Protein AF-A0A7V3UIM0-F1 (afdb_monomer_lite)

Secondary structure (DSSP, 8-state):
-HHHHHTT-EEEEEE-TTTHHHHHHHHHHTT--HHHHHHTTSEEEEEGGGTTTGGGS--HHHHHHHHHHHHHSTGGGT-S-EEEEE--GGGGS--TTGGGHHHHHHHHHHHGGG----B-

Foldseek 3Di:
DVVLVVVQAAEEEEEAPVCQVVVLVVCVVVVDPSVVCVVLRSYHYHYCCRAQQPVQAGDLVRNLVVVCVQFVCRVVSVHPAYAYEYDPCCLVPPTHPSVCVVVSVVVVVVVPVVGPHHYD

Radius of gyration: 14.46 Å; chains: 1; bounding box: 35×30×34 Å

Sequence (120 aa):
IKEGIERGEKALHIVDPKLRSEHLRRLEGVSINVATAEHNGQLEVRVWEEAHLRKGLFDQNAMLLLIEEMLGNSKAQGFPLTRLVVNMEWALEDKPGVHDLIEYETRLNYILPKYEDPVI

pLDDT: mean 94.88, std 3.0, range [81.44, 97.94]

Structure (mmCIF, N/CA/C/O backbone):
data_AF-A0A7V3UIM0-F1
#
_entry.id   AF-A0A7V3UIM0-F1
#
loop_
_atom_site.group_PDB
_atom_site.id
_atom_site.type_symbol
_atom_site.label_atom_id
_atom_site.label_alt_id
_atom_site.label_comp_id
_atom_site.label_asym_id
_atom_site.label_entity_id
_atom_site.label_seq_id
_atom_site.pdbx_PDB_ins_code
_atom_site.Cartn_x
_atom_site.Cartn_y
_atom_site.Cartn_z
_atom_site.occupancy
_atom_site.B_iso_or_equiv
_atom_site.auth_seq_id
_atom_site.auth_comp_id
_atom_site.auth_asym_id
_atom_site.auth_atom_id
_atom_site.pdbx_PDB_model_num
ATOM 1 N N . ILE A 1 1 ? -2.907 -5.732 10.437 1.00 93.69 1 ILE A N 1
ATOM 2 C CA . ILE A 1 1 ? -4.019 -5.220 9.590 1.00 93.69 1 ILE A CA 1
ATOM 3 C C . ILE A 1 1 ? -5.335 -5.210 10.352 1.00 93.69 1 ILE A C 1
ATOM 5 O O . ILE A 1 1 ? -5.809 -4.117 10.618 1.00 93.69 1 ILE A O 1
ATOM 9 N N . LYS A 1 2 ? -5.859 -6.366 10.797 1.00 95.06 2 LYS A N 1
ATOM 10 C CA . LYS A 1 2 ? -7.080 -6.463 11.627 1.00 95.06 2 LYS A CA 1
ATOM 11 C C . LYS A 1 2 ? -7.143 -5.427 12.757 1.00 95.06 2 LYS A C 1
ATOM 13 O O . LYS A 1 2 ? -8.055 -4.617 12.776 1.00 95.06 2 LYS A O 1
ATOM 18 N N . GLU A 1 3 ? -6.127 -5.386 13.617 1.00 95.56 3 GLU A N 1
ATOM 19 C CA . GLU A 1 3 ? -6.089 -4.436 14.740 1.00 95.56 3 GLU A CA 1
ATOM 20 C C . GLU A 1 3 ? -6.106 -2.961 14.304 1.00 95.56 3 GLU A C 1
ATOM 22 O O . GLU A 1 3 ? -6.638 -2.116 15.011 1.00 95.56 3 GLU A O 1
ATOM 27 N N . GLY A 1 4 ? -5.517 -2.632 13.147 1.00 95.75 4 GLY A N 1
ATOM 28 C CA . GLY A 1 4 ? -5.559 -1.272 12.602 1.00 95.75 4 GLY A CA 1
ATOM 29 C C . GLY A 1 4 ? -6.970 -0.906 12.154 1.00 95.75 4 GLY A C 1
ATOM 30 O O . GLY A 1 4 ? -7.475 0.147 12.528 1.00 95.75 4 GLY A O 1
ATOM 31 N N . ILE A 1 5 ? -7.638 -1.820 11.446 1.00 95.94 5 ILE A N 1
ATOM 32 C CA . ILE A 1 5 ? -9.046 -1.663 11.060 1.00 95.94 5 ILE A CA 1
ATOM 33 C C . ILE A 1 5 ? -9.936 -1.502 12.305 1.00 95.94 5 ILE A C 1
ATOM 35 O O . ILE A 1 5 ? -10.784 -0.615 12.344 1.00 95.94 5 ILE A O 1
ATOM 39 N N . GLU A 1 6 ? -9.709 -2.287 13.361 1.00 96.25 6 GLU A N 1
ATOM 40 C CA . GLU A 1 6 ? -10.438 -2.166 14.637 1.00 96.25 6 GLU A CA 1
ATOM 41 C C . GLU A 1 6 ? -10.202 -0.822 15.343 1.00 96.25 6 GLU A C 1
ATOM 43 O O . GLU A 1 6 ? -11.087 -0.327 16.038 1.00 96.25 6 GLU A O 1
ATOM 48 N N . ARG A 1 7 ? -9.037 -0.197 15.135 1.00 96.50 7 ARG A N 1
ATOM 49 C CA . ARG A 1 7 ? -8.720 1.157 15.617 1.00 96.50 7 ARG A CA 1
ATOM 50 C C . ARG A 1 7 ? -9.203 2.276 14.689 1.00 96.50 7 ARG A C 1
ATOM 52 O O . ARG A 1 7 ? -8.917 3.441 14.953 1.00 96.50 7 ARG A O 1
ATOM 59 N N . GLY A 1 8 ? -9.925 1.950 13.618 1.00 96.19 8 GLY A N 1
ATOM 60 C CA . GLY A 1 8 ? -10.408 2.941 12.658 1.00 96.19 8 GLY A CA 1
ATOM 61 C C . GLY A 1 8 ? -9.348 3.411 11.660 1.00 96.19 8 GLY A C 1
ATOM 62 O O . GLY A 1 8 ? -9.586 4.385 10.963 1.00 96.19 8 GLY A O 1
ATOM 63 N N . GLU A 1 9 ? -8.186 2.762 11.573 1.00 97.06 9 GLU A N 1
ATOM 64 C CA . GLU A 1 9 ? -7.143 3.087 10.590 1.00 97.06 9 GLU A CA 1
ATOM 65 C C . GLU A 1 9 ? -7.545 2.599 9.188 1.00 97.06 9 GLU A C 1
ATOM 67 O O . GLU A 1 9 ? -8.279 1.612 9.055 1.00 97.06 9 GLU A O 1
ATOM 72 N N . LYS A 1 10 ? -7.035 3.260 8.143 1.00 97.31 10 LYS A N 1
ATOM 73 C CA . LYS A 1 10 ? -7.182 2.828 6.749 1.00 97.31 10 LYS A CA 1
ATOM 74 C C . LYS A 1 10 ? -6.163 1.734 6.431 1.00 97.31 10 LYS A C 1
ATOM 76 O O . LYS A 1 10 ? -5.014 1.810 6.852 1.00 97.31 10 LYS A O 1
ATOM 81 N N . ALA A 1 11 ? -6.553 0.735 5.655 1.00 97.44 11 ALA A N 1
ATOM 82 C CA . ALA A 1 11 ? -5.685 -0.295 5.107 1.00 97.44 11 ALA A CA 1
ATOM 83 C C . ALA A 1 11 ? -5.663 -0.168 3.580 1.00 97.44 11 ALA A C 1
ATOM 85 O O . ALA A 1 11 ? -6.691 -0.341 2.929 1.00 97.44 11 ALA A O 1
ATOM 86 N N . LEU A 1 12 ? -4.494 0.114 3.005 1.00 96.94 12 LEU A N 1
ATOM 87 C CA . LEU A 1 12 ? -4.286 0.140 1.560 1.00 96.94 12 LEU A CA 1
ATOM 88 C C . LEU A 1 12 ? -3.326 -0.979 1.184 1.00 96.94 12 LEU A C 1
ATOM 90 O O . LEU A 1 12 ? -2.207 -1.039 1.679 1.00 96.94 12 LEU A O 1
ATOM 94 N N . HIS A 1 13 ? -3.777 -1.892 0.338 1.00 97.62 13 HIS A N 1
ATOM 95 C CA . HIS A 1 13 ? -3.011 -3.059 -0.067 1.00 97.62 13 HIS A CA 1
ATOM 96 C C . HIS A 1 13 ? -2.796 -3.035 -1.576 1.00 97.62 13 HIS A C 1
ATOM 98 O O . HIS A 1 13 ? -3.753 -2.872 -2.330 1.00 97.62 13 HIS A O 1
ATOM 104 N N . ILE A 1 14 ? -1.557 -3.244 -2.014 1.00 97.62 14 ILE A N 1
ATOM 105 C CA . ILE A 1 14 ? -1.213 -3.425 -3.423 1.00 97.62 14 ILE A CA 1
ATOM 106 C C . ILE A 1 14 ? -0.730 -4.865 -3.621 1.00 97.62 14 ILE A C 1
ATOM 108 O O . ILE A 1 14 ? 0.262 -5.274 -3.016 1.00 97.62 14 ILE A O 1
ATOM 112 N N . VAL A 1 15 ? -1.444 -5.636 -4.444 1.00 97.50 15 VAL A N 1
ATOM 113 C CA . VAL A 1 15 ? -1.265 -7.095 -4.578 1.00 97.50 15 VAL A CA 1
ATOM 114 C C . VAL A 1 15 ? -1.134 -7.550 -6.034 1.00 97.50 15 VAL A C 1
ATOM 116 O O . VAL A 1 15 ? -1.538 -6.834 -6.951 1.00 97.50 15 VAL A O 1
ATOM 119 N N . ASP A 1 16 ? -0.622 -8.768 -6.245 1.00 96.50 16 ASP A N 1
ATOM 120 C CA . ASP A 1 16 ? -0.689 -9.447 -7.547 1.00 96.50 16 ASP A CA 1
ATOM 121 C C . ASP A 1 16 ? -2.166 -9.588 -7.976 1.00 96.50 16 ASP A C 1
ATOM 123 O O . ASP A 1 16 ? -2.985 -10.081 -7.180 1.00 96.50 16 ASP A O 1
ATOM 127 N N . PRO A 1 17 ? -2.541 -9.200 -9.212 1.00 95.94 17 PRO A N 1
ATOM 128 C CA . PRO A 1 17 ? -3.898 -9.391 -9.724 1.00 95.94 17 PRO A CA 1
ATOM 129 C C . PRO A 1 17 ? -4.414 -10.831 -9.595 1.00 95.94 17 PRO A C 1
ATOM 131 O O . PRO A 1 17 ? -5.593 -11.034 -9.293 1.00 95.94 17 PRO A O 1
ATOM 134 N N . LYS A 1 18 ? -3.548 -11.837 -9.751 1.00 96.50 18 LYS A N 1
ATOM 135 C CA . LYS A 1 18 ? -3.887 -13.263 -9.618 1.00 96.50 18 LYS A CA 1
ATOM 136 C C . LYS A 1 18 ? -4.238 -13.644 -8.182 1.00 96.50 18 LYS A C 1
ATOM 138 O O . LYS A 1 18 ? -5.029 -14.562 -7.968 1.00 96.50 18 LYS A O 1
ATOM 143 N N . LEU A 1 19 ? -3.672 -12.942 -7.201 1.00 96.56 19 LEU A N 1
ATOM 144 C CA . LEU A 1 19 ? -3.839 -13.238 -5.779 1.00 96.56 19 LEU A CA 1
ATOM 145 C C . LEU A 1 19 ? -4.906 -12.374 -5.107 1.00 96.56 19 LEU A C 1
ATOM 147 O O . LEU A 1 19 ? -5.294 -12.684 -3.983 1.00 96.56 19 LEU A O 1
ATOM 151 N N . ARG A 1 20 ? -5.443 -11.339 -5.771 1.00 96.81 20 ARG A N 1
ATOM 152 C CA . ARG A 1 20 ? -6.430 -10.419 -5.174 1.00 96.81 20 ARG A CA 1
ATOM 153 C C . ARG A 1 20 ? -7.594 -11.150 -4.506 1.00 96.81 20 ARG A C 1
ATOM 155 O O . ARG A 1 20 ? -7.911 -10.878 -3.351 1.00 96.81 20 ARG A O 1
ATOM 162 N N . SER A 1 21 ? -8.225 -12.097 -5.200 1.00 97.44 21 SER A N 1
ATOM 163 C CA . SER A 1 21 ? -9.373 -12.829 -4.647 1.00 97.44 21 SER A CA 1
ATOM 164 C C . SER A 1 21 ? -9.000 -13.702 -3.448 1.00 97.44 21 SER A C 1
ATOM 166 O O . SER A 1 21 ? -9.785 -13.824 -2.512 1.00 97.44 21 SER A O 1
ATOM 168 N N . GLU A 1 22 ? -7.822 -14.325 -3.463 1.00 97.50 22 GLU A N 1
ATOM 169 C CA . GLU A 1 22 ? -7.334 -15.098 -2.318 1.00 97.50 22 GLU A CA 1
ATOM 170 C C . GLU A 1 22 ? -6.993 -14.190 -1.138 1.00 97.50 22 GLU A C 1
ATOM 172 O O . GLU A 1 22 ? -7.359 -14.487 -0.003 1.00 97.50 22 GLU A O 1
ATOM 177 N N . HIS A 1 23 ? -6.354 -13.056 -1.411 1.00 97.19 23 HIS A N 1
ATOM 178 C CA . HIS A 1 23 ? -6.007 -12.054 -0.417 1.00 97.19 23 HIS A CA 1
ATOM 179 C C . HIS A 1 23 ? -7.243 -11.548 0.332 1.00 97.19 23 HIS A C 1
ATOM 181 O O . HIS A 1 23 ? -7.244 -11.539 1.562 1.00 97.19 23 HIS A O 1
ATOM 187 N N . LEU A 1 24 ? -8.332 -11.228 -0.378 1.00 97.62 24 LEU A N 1
ATOM 188 C CA . LEU A 1 24 ? -9.601 -10.841 0.251 1.00 97.62 24 LEU A CA 1
ATOM 189 C C . LEU A 1 24 ? -10.168 -11.956 1.143 1.00 97.62 24 LEU A C 1
ATOM 191 O O . LEU A 1 24 ? -10.498 -11.693 2.298 1.00 97.62 24 LEU A O 1
ATOM 195 N N . ARG A 1 25 ? -10.182 -13.213 0.673 1.00 97.94 25 ARG A N 1
ATOM 196 C CA . ARG A 1 25 ? -10.617 -14.361 1.496 1.00 97.94 25 ARG A CA 1
ATOM 197 C C . A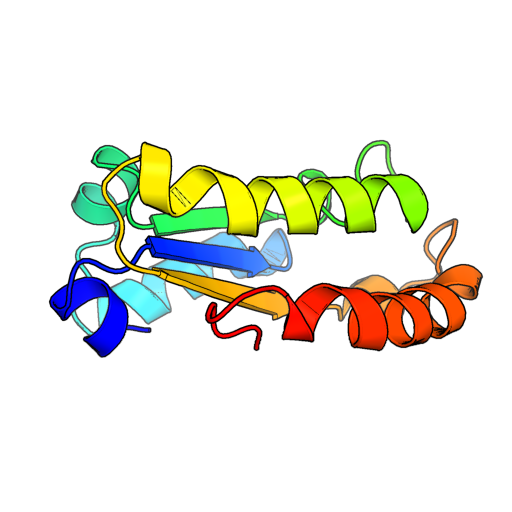RG A 1 25 ? -9.773 -14.530 2.759 1.00 97.94 25 ARG A C 1
ATOM 199 O O . ARG A 1 25 ? -10.291 -14.907 3.806 1.00 97.94 25 ARG A O 1
ATOM 206 N N . ARG A 1 26 ? -8.467 -14.259 2.686 1.00 97.00 26 ARG A N 1
ATOM 207 C CA . ARG A 1 26 ? -7.575 -14.309 3.855 1.00 97.00 26 ARG A CA 1
ATOM 208 C C . ARG A 1 26 ? -7.895 -13.207 4.864 1.00 97.00 26 ARG A C 1
ATOM 210 O O . ARG A 1 26 ? -7.830 -13.472 6.062 1.00 97.00 26 ARG A O 1
ATOM 217 N N . LEU A 1 27 ? -8.255 -12.004 4.407 1.00 97.38 27 LEU A N 1
ATOM 218 C CA . LEU A 1 27 ? -8.719 -10.924 5.286 1.00 97.38 27 LEU A CA 1
ATOM 219 C C . LEU A 1 27 ? -10.041 -11.300 5.975 1.00 97.38 27 LEU A C 1
ATOM 221 O O . LEU A 1 27 ? -10.160 -11.151 7.191 1.00 97.38 27 LEU A O 1
ATOM 225 N N . GLU A 1 28 ? -10.996 -11.864 5.234 1.00 97.31 28 GLU A N 1
ATOM 226 C CA . GLU A 1 28 ? -12.248 -12.386 5.804 1.00 97.31 28 GLU A CA 1
ATOM 227 C C . GLU A 1 28 ? -11.991 -13.496 6.832 1.00 97.31 28 GLU A C 1
ATOM 229 O O . GLU A 1 28 ? -12.587 -13.499 7.908 1.00 97.31 28 GLU A O 1
ATOM 234 N N . GLY A 1 29 ? -11.048 -14.400 6.546 1.00 97.00 29 GLY A N 1
ATOM 235 C CA . GLY A 1 29 ? -10.661 -15.500 7.434 1.00 97.00 29 GLY A CA 1
ATOM 236 C C . GLY A 1 29 ? -10.072 -15.060 8.780 1.00 97.00 29 GLY A C 1
ATOM 237 O O . GLY A 1 29 ? -10.069 -15.846 9.724 1.00 97.00 29 GLY A O 1
ATOM 238 N N . VAL A 1 30 ? -9.615 -13.807 8.900 1.00 95.56 30 VAL A N 1
ATOM 239 C CA . VAL A 1 30 ? -9.203 -13.191 10.177 1.00 95.56 30 VAL A CA 1
ATOM 240 C C . VAL A 1 30 ? -10.271 -12.250 10.747 1.00 95.56 30 VAL A C 1
ATOM 242 O O . VAL A 1 30 ? -9.969 -11.365 11.548 1.00 95.56 30 VAL A O 1
ATOM 245 N N . SER A 1 31 ? -11.529 -12.448 10.355 1.00 94.69 31 SER A N 1
ATOM 246 C CA . SER A 1 31 ? -12.704 -11.713 10.832 1.00 94.69 31 SER A CA 1
ATOM 247 C C . SER A 1 31 ? -12.732 -10.225 10.463 1.00 94.69 31 SER A C 1
ATOM 249 O O . SER A 1 31 ? -13.358 -9.431 11.164 1.00 94.69 31 SER A O 1
ATOM 251 N N . ILE A 1 32 ? -12.082 -9.823 9.366 1.00 96.94 32 ILE A N 1
ATOM 252 C CA . ILE A 1 32 ? -12.285 -8.490 8.783 1.00 96.94 32 ILE A CA 1
ATOM 253 C C . ILE A 1 32 ? -13.537 -8.547 7.905 1.00 96.94 32 ILE A C 1
ATOM 255 O O . ILE A 1 32 ? -13.607 -9.341 6.970 1.00 96.94 32 ILE A O 1
ATOM 259 N N . ASN A 1 33 ? -14.520 -7.682 8.169 1.00 96.69 33 ASN A N 1
ATOM 260 C CA . ASN A 1 33 ? -15.656 -7.504 7.266 1.00 96.69 33 ASN A CA 1
ATOM 261 C C . ASN A 1 33 ? -15.213 -6.685 6.044 1.00 96.69 33 ASN A C 1
ATOM 263 O O . ASN A 1 33 ? -15.317 -5.458 6.035 1.00 96.69 33 ASN A O 1
ATOM 267 N N . VAL A 1 34 ? -14.685 -7.381 5.035 1.00 97.44 34 VAL A N 1
ATOM 268 C CA . VAL A 1 34 ? -14.144 -6.787 3.805 1.00 97.44 34 VAL A CA 1
ATOM 269 C C . VAL A 1 34 ? -15.180 -5.916 3.104 1.00 97.44 34 VAL A C 1
ATOM 271 O O . VAL A 1 34 ? -14.871 -4.781 2.770 1.00 97.44 34 VAL A O 1
ATOM 274 N N . ALA A 1 35 ? -16.419 -6.391 2.952 1.00 96.88 35 ALA A N 1
ATOM 275 C CA . ALA A 1 35 ? -17.459 -5.646 2.244 1.00 96.88 35 ALA A CA 1
ATOM 276 C C . ALA A 1 35 ? -17.759 -4.289 2.902 1.00 96.88 35 ALA A C 1
ATOM 278 O O . ALA A 1 35 ? -17.845 -3.269 2.220 1.00 96.88 35 ALA A O 1
ATOM 279 N N . THR A 1 36 ? -17.892 -4.252 4.231 1.00 97.44 36 THR A N 1
ATOM 280 C CA . THR A 1 36 ? -18.107 -2.994 4.960 1.00 97.44 36 THR A CA 1
ATOM 281 C C . THR A 1 36 ? -16.876 -2.093 4.912 1.00 97.44 36 THR A C 1
ATOM 283 O O . THR A 1 36 ? -17.032 -0.889 4.717 1.00 97.44 36 THR A O 1
ATOM 286 N N . ALA A 1 37 ? -15.676 -2.662 5.059 1.00 97.38 37 ALA A N 1
ATOM 287 C CA . ALA A 1 37 ? -14.429 -1.905 5.028 1.00 97.38 37 ALA A CA 1
ATOM 288 C C . ALA A 1 37 ? -14.123 -1.324 3.633 1.00 97.38 37 ALA A C 1
ATOM 290 O O . ALA A 1 37 ? -13.623 -0.211 3.527 1.00 97.38 37 ALA A O 1
ATOM 291 N N . GLU A 1 38 ? -14.443 -2.026 2.545 1.00 97.31 38 GLU A N 1
ATOM 292 C CA . GLU A 1 38 ? -14.336 -1.461 1.193 1.00 97.31 38 GLU A CA 1
ATOM 293 C C . GLU A 1 38 ? -15.404 -0.384 0.968 1.00 97.31 38 GLU A C 1
ATOM 295 O O . GLU A 1 38 ? -15.104 0.696 0.461 1.00 97.31 38 GLU A O 1
ATOM 300 N N . HIS A 1 39 ? -16.646 -0.631 1.400 1.00 96.88 39 HIS A N 1
ATOM 301 C CA . HIS A 1 39 ? -17.749 0.313 1.211 1.00 96.88 39 HIS A CA 1
ATOM 302 C C . HIS A 1 39 ? -17.520 1.664 1.903 1.00 96.88 39 HIS A C 1
ATOM 304 O O . HIS A 1 39 ? -17.850 2.704 1.337 1.00 96.88 39 HIS A O 1
ATOM 310 N N . ASN A 1 40 ? -16.957 1.664 3.114 1.00 95.31 40 ASN A N 1
ATOM 311 C CA . ASN A 1 40 ? -16.655 2.891 3.856 1.00 95.31 40 ASN A CA 1
ATOM 312 C C . ASN A 1 40 ? -15.263 3.477 3.531 1.00 95.31 40 ASN A C 1
ATOM 314 O O . ASN A 1 40 ? -14.871 4.473 4.135 1.00 95.31 40 ASN A O 1
ATOM 318 N N . GLY A 1 41 ? -14.518 2.871 2.597 1.00 95.38 41 GLY A N 1
ATOM 319 C CA . GLY A 1 41 ? -13.186 3.315 2.179 1.00 95.38 41 GLY A CA 1
ATOM 320 C C . GLY A 1 41 ? -12.057 3.014 3.171 1.00 95.38 41 GLY A C 1
ATOM 321 O O . GLY A 1 41 ? -10.933 3.477 2.968 1.00 95.38 41 GLY A O 1
ATOM 322 N N . GLN A 1 42 ? -12.327 2.253 4.234 1.00 96.81 42 GLN A N 1
ATOM 323 C CA . GLN A 1 42 ? -11.333 1.859 5.228 1.00 96.81 42 GLN A CA 1
ATOM 324 C C . GLN A 1 42 ? -10.391 0.762 4.715 1.00 96.81 42 GLN A C 1
ATOM 326 O O . GLN A 1 42 ? -9.252 0.686 5.163 1.00 96.81 42 GLN A O 1
ATOM 331 N N . LEU A 1 43 ? -10.832 -0.076 3.779 1.00 97.75 43 LEU A N 1
ATOM 332 C CA . LEU A 1 43 ? -10.006 -1.048 3.072 1.00 97.75 43 LEU A CA 1
ATOM 333 C C . LEU A 1 43 ? -9.996 -0.718 1.583 1.00 97.75 43 LEU A C 1
ATOM 335 O O . LEU A 1 43 ? -11.038 -0.575 0.954 1.00 97.75 43 LEU A O 1
ATOM 339 N N . GLU A 1 44 ? -8.804 -0.652 1.011 1.00 96.75 44 GLU A N 1
ATOM 340 C CA . GLU A 1 44 ? -8.599 -0.427 -0.410 1.00 96.75 44 GLU A CA 1
ATOM 341 C C . GLU A 1 44 ? -7.583 -1.446 -0.929 1.00 96.75 44 GLU A C 1
ATOM 343 O O . GLU A 1 44 ? -6.435 -1.462 -0.486 1.00 96.75 44 GLU A O 1
ATOM 348 N N . VAL A 1 45 ? -8.000 -2.324 -1.845 1.00 97.44 45 VAL A N 1
ATOM 349 C CA . VAL A 1 45 ? -7.130 -3.360 -2.422 1.00 97.44 45 VAL A CA 1
ATOM 350 C C . VAL A 1 45 ? -6.961 -3.116 -3.912 1.00 97.44 45 VAL A C 1
ATOM 352 O O . VAL A 1 45 ? -7.861 -3.423 -4.700 1.00 97.44 45 VAL A O 1
ATOM 355 N N . ARG A 1 46 ? -5.788 -2.597 -4.275 1.00 96.88 46 ARG A N 1
ATOM 356 C CA . ARG A 1 46 ? -5.370 -2.344 -5.653 1.00 96.88 46 ARG A CA 1
ATOM 357 C C . ARG A 1 46 ? -4.520 -3.486 -6.191 1.00 96.88 46 ARG A C 1
ATOM 359 O O . ARG A 1 46 ? -3.763 -4.111 -5.446 1.00 96.88 46 ARG A O 1
ATOM 366 N N . VAL A 1 47 ? -4.608 -3.735 -7.489 1.00 97.19 47 VAL A N 1
ATOM 367 C CA . VAL A 1 47 ? -3.657 -4.615 -8.185 1.00 97.19 47 VAL A CA 1
ATOM 368 C C . VAL A 1 47 ? -2.440 -3.828 -8.674 1.00 97.19 47 VAL A C 1
ATOM 370 O O . VAL A 1 47 ? -2.436 -2.594 -8.661 1.00 97.19 47 VAL A O 1
ATOM 373 N N . TRP A 1 48 ? -1.383 -4.514 -9.108 1.00 96.94 48 TRP A N 1
ATOM 374 C CA . TRP A 1 48 ? -0.165 -3.861 -9.599 1.00 96.94 48 TRP A CA 1
ATOM 375 C C . TRP A 1 48 ? -0.420 -2.851 -10.723 1.00 96.94 48 TRP A C 1
ATOM 377 O O . TRP A 1 48 ? 0.159 -1.766 -10.702 1.00 96.94 48 TRP A O 1
ATOM 387 N N . GLU A 1 49 ? -1.314 -3.158 -11.660 1.00 95.69 49 GLU A N 1
ATOM 388 C CA . GLU A 1 49 ? -1.674 -2.310 -12.803 1.00 95.69 49 GLU A CA 1
ATOM 389 C C . GLU A 1 49 ? -2.369 -1.002 -12.393 1.00 95.69 49 GLU A C 1
ATOM 391 O O . GLU A 1 49 ? -2.365 -0.023 -13.142 1.00 95.69 49 GLU A O 1
ATOM 396 N N . GLU A 1 50 ? -2.933 -0.958 -11.187 1.00 95.81 50 GLU A N 1
ATOM 397 C CA . GLU A 1 50 ? -3.577 0.221 -10.602 1.00 95.81 50 GLU A CA 1
ATOM 398 C C . GLU A 1 50 ? -2.596 1.067 -9.766 1.00 95.81 50 GLU A C 1
ATOM 400 O O . GLU A 1 50 ? -2.944 2.165 -9.318 1.00 95.81 50 GLU A O 1
ATOM 405 N N . ALA A 1 51 ? -1.361 0.584 -9.566 1.00 95.50 51 ALA A N 1
ATOM 406 C CA . ALA A 1 51 ? -0.318 1.247 -8.786 1.00 95.50 51 ALA A CA 1
ATOM 407 C C . ALA A 1 51 ? 1.063 1.210 -9.473 1.00 95.50 51 ALA A C 1
ATOM 409 O O . ALA A 1 51 ? 1.348 2.099 -10.282 1.00 95.50 51 ALA A O 1
ATOM 410 N N . HIS A 1 52 ? 1.908 0.215 -9.160 1.00 94.94 52 HIS A N 1
ATOM 411 C CA . HIS A 1 52 ? 3.299 0.110 -9.634 1.00 94.94 52 HIS A CA 1
ATOM 412 C C . HIS A 1 52 ? 3.411 0.105 -11.154 1.00 94.94 52 HIS A C 1
ATOM 414 O O . HIS A 1 52 ? 4.271 0.779 -11.704 1.00 94.94 52 HIS A O 1
ATOM 420 N N . LEU A 1 53 ? 2.536 -0.646 -11.824 1.00 96.06 53 LEU A N 1
ATOM 421 C CA . LEU A 1 53 ? 2.588 -0.898 -13.262 1.00 96.06 53 LEU A CA 1
ATOM 422 C C . LEU A 1 53 ? 1.514 -0.114 -14.019 1.00 96.06 53 LEU A C 1
ATOM 424 O O . LEU A 1 53 ? 0.977 -0.585 -15.027 1.00 96.06 53 LEU A O 1
ATOM 428 N N . ARG A 1 54 ? 1.167 1.087 -13.539 1.00 93.00 54 ARG A N 1
ATOM 429 C CA . ARG A 1 54 ? 0.223 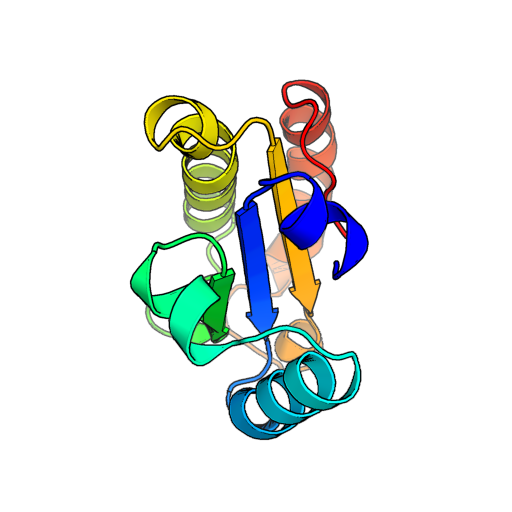1.959 -14.247 1.00 93.00 54 ARG A CA 1
ATOM 430 C C . ARG A 1 54 ? 0.732 2.221 -15.661 1.00 93.00 54 ARG A C 1
ATOM 432 O O . ARG A 1 54 ? 1.857 2.662 -15.859 1.00 93.00 54 ARG A O 1
ATOM 439 N N . LYS A 1 55 ? -0.137 1.991 -16.652 1.00 92.44 55 L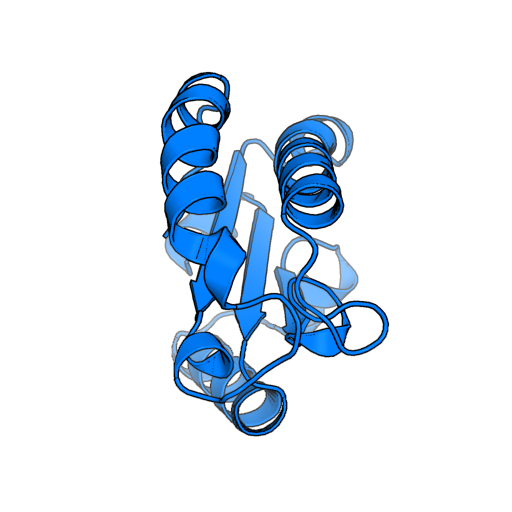YS A N 1
ATOM 440 C CA . LYS A 1 55 ? 0.183 2.062 -18.094 1.00 92.44 55 LYS A CA 1
ATOM 441 C C . LYS A 1 55 ? 1.157 0.976 -18.587 1.00 92.44 55 LYS A C 1
ATOM 443 O O . LYS A 1 55 ? 1.693 1.106 -19.682 1.00 92.44 55 LYS A O 1
ATOM 448 N N . GLY A 1 56 ? 1.350 -0.100 -17.823 1.00 93.69 56 GLY A N 1
ATOM 449 C CA . GLY A 1 56 ? 2.139 -1.267 -18.229 1.00 93.69 56 GLY A CA 1
ATOM 450 C C . GLY A 1 56 ? 3.649 -1.150 -17.999 1.00 93.69 56 GLY A C 1
ATOM 451 O O . GLY A 1 56 ? 4.386 -2.018 -18.462 1.00 93.69 56 GLY A O 1
ATOM 452 N N . LEU A 1 57 ? 4.113 -0.115 -17.294 1.00 95.25 57 LEU A N 1
ATOM 453 C CA . LEU A 1 57 ? 5.512 0.052 -16.898 1.00 95.25 57 LEU A CA 1
ATOM 454 C C . LEU A 1 57 ? 5.626 0.529 -15.451 1.00 95.25 57 LEU A C 1
ATOM 456 O O . LEU A 1 57 ? 4.696 1.144 -14.928 1.00 95.25 57 LEU A O 1
ATOM 460 N N . PHE A 1 58 ? 6.783 0.290 -14.842 1.00 97.38 58 PHE A N 1
ATOM 461 C CA . PHE A 1 58 ? 7.160 0.930 -13.594 1.00 97.38 58 PHE A CA 1
ATOM 462 C C . PHE A 1 58 ? 7.733 2.324 -13.865 1.00 97.38 58 PHE A C 1
ATOM 464 O O . PHE A 1 58 ? 8.711 2.475 -14.592 1.00 97.38 58 PHE A O 1
ATOM 471 N N . ASP A 1 59 ? 7.115 3.341 -13.268 1.00 97.12 59 ASP A N 1
ATOM 472 C CA . ASP A 1 59 ? 7.597 4.722 -13.266 1.00 97.12 59 ASP A CA 1
ATOM 473 C C . ASP A 1 59 ? 7.799 5.153 -11.812 1.00 97.12 59 ASP A C 1
ATOM 475 O O . ASP A 1 59 ? 6.836 5.391 -11.073 1.00 97.12 59 ASP A O 1
ATOM 479 N N . GLN A 1 60 ? 9.065 5.259 -11.403 1.00 96.12 60 GLN A N 1
ATOM 480 C CA . GLN A 1 60 ? 9.432 5.621 -10.037 1.00 96.12 60 GLN A CA 1
ATOM 481 C C . GLN A 1 60 ? 8.862 6.980 -9.606 1.00 96.12 60 GLN A C 1
ATOM 483 O O . GLN A 1 60 ? 8.413 7.124 -8.472 1.00 96.12 60 GLN A O 1
ATOM 488 N N . ASN A 1 61 ? 8.814 7.980 -10.493 1.00 96.38 61 ASN A N 1
ATOM 489 C CA . ASN A 1 61 ? 8.320 9.311 -10.138 1.00 96.38 61 ASN A CA 1
ATOM 490 C C . ASN A 1 61 ? 6.809 9.282 -9.925 1.00 96.38 61 ASN A C 1
ATOM 492 O O . ASN A 1 61 ? 6.304 9.848 -8.955 1.00 96.38 61 ASN A O 1
ATOM 496 N N . ALA A 1 62 ? 6.089 8.580 -10.801 1.00 96.12 62 ALA A N 1
ATOM 497 C CA . ALA A 1 62 ? 4.654 8.398 -10.655 1.00 96.12 62 ALA A CA 1
ATOM 498 C C . ALA A 1 62 ? 4.303 7.593 -9.395 1.00 96.12 62 ALA A C 1
ATOM 500 O O . ALA A 1 62 ? 3.284 7.881 -8.760 1.00 96.12 62 ALA A O 1
ATOM 501 N N . MET A 1 63 ? 5.114 6.593 -9.033 1.00 96.00 63 MET A N 1
ATOM 502 C CA . MET A 1 63 ? 4.894 5.780 -7.836 1.00 96.00 63 MET A CA 1
ATOM 503 C C . MET A 1 63 ? 5.162 6.566 -6.545 1.00 96.00 63 MET A C 1
ATOM 505 O O . MET A 1 63 ? 4.362 6.485 -5.617 1.00 96.00 63 MET A O 1
ATOM 509 N N . LEU A 1 64 ? 6.214 7.388 -6.496 1.00 96.12 64 LEU A N 1
ATOM 510 C CA . LEU A 1 64 ? 6.489 8.242 -5.334 1.00 96.12 64 LEU A CA 1
ATOM 511 C C . LEU A 1 64 ? 5.370 9.262 -5.088 1.00 96.12 64 LEU A C 1
ATOM 513 O O . LEU A 1 64 ? 4.900 9.381 -3.959 1.00 96.12 64 LEU A O 1
ATOM 517 N N . LEU A 1 65 ? 4.887 9.927 -6.144 1.00 95.56 65 LEU A N 1
ATOM 518 C CA . LEU A 1 65 ? 3.735 10.832 -6.043 1.00 95.56 65 LEU A CA 1
ATOM 519 C C . LEU A 1 65 ? 2.484 10.104 -5.541 1.00 95.56 65 LEU A C 1
ATOM 521 O O . LEU A 1 65 ? 1.728 10.649 -4.740 1.00 95.56 65 LEU A O 1
ATOM 525 N N . LEU A 1 66 ? 2.277 8.863 -5.991 1.00 94.56 66 LEU A N 1
ATOM 526 C CA . LEU A 1 66 ? 1.153 8.049 -5.546 1.00 94.56 66 LEU A CA 1
ATOM 527 C C . LEU A 1 66 ? 1.259 7.684 -4.062 1.00 94.56 66 LEU A C 1
ATOM 529 O O . LEU A 1 66 ? 0.250 7.730 -3.368 1.00 94.56 66 LEU A O 1
ATOM 533 N N . ILE A 1 67 ? 2.451 7.348 -3.563 1.00 94.69 67 ILE A N 1
ATOM 534 C CA . ILE A 1 67 ? 2.654 7.089 -2.131 1.00 94.69 67 ILE A CA 1
ATOM 535 C C . ILE A 1 67 ? 2.372 8.348 -1.313 1.00 94.69 67 ILE A C 1
ATOM 537 O O . ILE A 1 67 ? 1.625 8.274 -0.340 1.00 94.69 67 ILE A O 1
ATOM 541 N N . GLU A 1 68 ? 2.901 9.507 -1.715 1.00 94.19 68 GLU A N 1
ATOM 542 C CA . GLU A 1 68 ? 2.636 10.765 -1.005 1.00 94.19 68 GLU A CA 1
ATOM 543 C C . GLU A 1 68 ? 1.134 11.104 -0.986 1.00 94.19 68 GLU A C 1
ATOM 545 O O . GLU A 1 68 ? 0.619 11.548 0.041 1.00 94.19 68 GLU A O 1
ATOM 550 N N . GLU A 1 69 ? 0.408 10.826 -2.074 1.00 92.62 69 GLU A N 1
ATOM 551 C CA . GLU A 1 69 ? -1.051 10.962 -2.144 1.00 92.62 69 GLU A CA 1
ATOM 552 C C . GLU A 1 69 ? -1.772 9.981 -1.200 1.00 92.62 69 GLU A C 1
ATOM 554 O O . GLU A 1 69 ? -2.655 10.378 -0.435 1.00 92.62 69 GLU A O 1
ATOM 559 N N . MET A 1 70 ? -1.396 8.699 -1.227 1.00 91.88 70 MET A N 1
ATOM 560 C CA . MET A 1 70 ? -2.008 7.643 -0.412 1.00 91.88 70 MET A CA 1
ATOM 561 C C . MET A 1 70 ? -1.835 7.888 1.092 1.00 91.88 70 MET A C 1
ATOM 563 O O . MET A 1 70 ? -2.770 7.658 1.864 1.00 91.88 70 MET A O 1
ATOM 567 N N . LEU A 1 71 ? -0.653 8.347 1.506 1.00 92.19 71 LEU A N 1
ATOM 568 C CA . LEU A 1 71 ? -0.342 8.626 2.907 1.00 92.19 71 LEU A CA 1
ATOM 569 C C . LEU A 1 71 ? -0.868 10.005 3.342 1.00 92.19 71 LEU A C 1
ATOM 571 O O . LEU A 1 71 ? -1.391 10.151 4.442 1.00 92.19 71 LEU A O 1
ATOM 575 N N . GLY A 1 72 ? -0.817 11.014 2.466 1.00 88.50 72 GLY A N 1
ATOM 576 C CA . GLY A 1 72 ? -1.255 12.377 2.784 1.00 88.50 72 GLY A CA 1
ATOM 577 C C . GLY A 1 72 ? -2.773 12.557 2.904 1.00 88.50 72 GLY A C 1
ATOM 578 O O . GLY A 1 72 ? -3.234 13.399 3.676 1.00 88.50 72 GLY A O 1
ATOM 579 N N . ASN A 1 73 ? -3.567 11.770 2.173 1.00 83.25 73 ASN A N 1
ATOM 580 C CA . ASN A 1 73 ? -5.012 12.001 2.060 1.00 83.25 73 ASN A CA 1
ATOM 581 C C . ASN A 1 73 ? -5.862 11.335 3.153 1.00 83.25 73 ASN A C 1
ATOM 583 O O . ASN A 1 73 ? -7.040 11.666 3.298 1.00 83.25 73 ASN A O 1
ATOM 587 N N . SER A 1 74 ? -5.314 10.401 3.930 1.00 81.44 74 SER A N 1
ATOM 588 C CA . SER A 1 74 ? -6.100 9.576 4.860 1.00 81.44 74 SER A CA 1
ATOM 589 C C . SER A 1 74 ? -6.690 10.360 6.029 1.00 81.44 74 SER A C 1
ATOM 591 O O . SER A 1 74 ? -7.867 10.185 6.349 1.00 81.44 74 SER A O 1
ATOM 593 N N . LYS A 1 75 ? -5.929 11.306 6.592 1.00 83.75 75 LYS A N 1
ATOM 594 C CA . LYS A 1 75 ? -6.406 12.203 7.658 1.00 83.75 75 LYS A CA 1
ATOM 595 C C . LYS A 1 75 ? -7.588 13.056 7.196 1.00 83.75 75 LYS A C 1
ATOM 597 O O . LYS A 1 75 ? -8.556 13.215 7.936 1.00 83.75 75 LYS A O 1
ATOM 602 N N . ALA A 1 76 ? -7.559 13.543 5.954 1.00 85.94 76 ALA A N 1
ATOM 603 C CA . ALA A 1 76 ? -8.675 14.284 5.361 1.00 85.94 76 ALA A CA 1
ATOM 604 C C . ALA A 1 76 ? -9.918 13.404 5.121 1.00 85.94 76 ALA A C 1
ATOM 606 O O . ALA A 1 76 ? -11.036 13.913 5.108 1.00 85.94 76 ALA A O 1
ATOM 607 N N . GLN A 1 77 ? -9.735 12.089 4.972 1.00 87.31 77 GLN A N 1
ATOM 608 C CA . GLN A 1 77 ? -10.809 11.095 4.856 1.00 87.31 77 GLN A CA 1
ATOM 609 C C . GLN A 1 77 ? -11.342 10.620 6.224 1.00 87.31 77 GLN A C 1
ATOM 611 O O . GLN A 1 77 ? -12.245 9.791 6.269 1.00 87.31 77 GLN A O 1
ATOM 616 N N . GLY A 1 78 ? -10.819 11.152 7.336 1.00 93.31 78 GLY A N 1
ATOM 617 C CA . GLY A 1 78 ? -11.249 10.805 8.694 1.00 93.31 78 GLY A CA 1
ATOM 618 C C . GLY A 1 78 ? -10.526 9.602 9.306 1.00 93.31 78 GLY A C 1
ATOM 619 O O . GLY A 1 78 ? -10.897 9.172 10.396 1.00 93.31 78 GLY A O 1
ATOM 620 N N . PHE A 1 79 ? -9.490 9.076 8.647 1.00 95.62 79 PHE A N 1
ATOM 621 C CA . PHE A 1 79 ? -8.687 7.973 9.169 1.00 95.62 79 PHE A CA 1
ATOM 622 C C . PHE A 1 79 ? -7.456 8.506 9.920 1.00 95.62 79 PHE A C 1
ATOM 624 O O . PHE A 1 79 ? -6.753 9.373 9.399 1.00 95.62 79 PHE A O 1
ATOM 631 N N . PRO A 1 80 ? -7.151 8.003 11.130 1.00 94.19 80 PRO A N 1
ATOM 632 C CA . PRO A 1 80 ? -6.025 8.490 11.924 1.00 94.19 80 PRO A CA 1
ATOM 633 C C . PRO A 1 80 ? -4.664 8.154 11.296 1.00 94.19 80 PRO A C 1
ATOM 635 O O . PRO A 1 80 ? -3.750 8.972 11.375 1.00 94.19 80 PRO A O 1
ATOM 638 N N . LEU A 1 81 ? -4.552 6.972 10.678 1.00 95.75 81 LEU A N 1
ATOM 639 C CA . LEU A 1 81 ? -3.377 6.465 9.964 1.00 95.75 81 LEU A CA 1
ATOM 640 C C . LEU A 1 81 ? -3.816 5.607 8.769 1.00 95.75 81 LEU A C 1
ATOM 642 O O . LEU A 1 81 ? -4.910 5.032 8.774 1.00 95.75 81 LEU A O 1
ATOM 646 N N . THR A 1 82 ? -2.923 5.465 7.799 1.00 96.44 82 THR A N 1
ATOM 647 C CA . THR A 1 82 ? -2.933 4.486 6.714 1.00 96.44 82 THR A CA 1
ATOM 648 C C . THR A 1 82 ? -1.890 3.412 6.984 1.00 96.44 82 THR A C 1
ATOM 650 O O . THR A 1 82 ? -0.724 3.697 7.223 1.00 96.44 82 THR A O 1
ATOM 653 N N . ARG A 1 83 ? -2.283 2.147 6.870 1.00 96.81 83 ARG A N 1
ATOM 654 C CA . ARG A 1 83 ? -1.364 1.018 6.743 1.00 96.81 83 ARG A CA 1
ATOM 655 C C . ARG A 1 83 ? -1.238 0.656 5.277 1.00 96.81 83 ARG A C 1
ATOM 657 O O . ARG A 1 83 ? -2.187 0.116 4.709 1.00 96.81 83 ARG A O 1
ATOM 664 N N . LEU A 1 84 ? -0.088 0.953 4.689 1.00 96.44 84 LEU A N 1
ATOM 665 C CA . LEU A 1 84 ? 0.228 0.591 3.315 1.00 96.44 84 LEU A CA 1
ATOM 666 C C . LEU A 1 84 ? 0.938 -0.766 3.313 1.00 96.44 84 LEU A C 1
ATOM 668 O O . LEU A 1 84 ? 1.980 -0.912 3.939 1.00 96.44 84 LEU A O 1
ATOM 672 N N . VAL A 1 85 ? 0.362 -1.754 2.632 1.00 96.12 85 VAL A N 1
ATOM 673 C CA . VAL A 1 85 ? 0.964 -3.077 2.432 1.00 96.12 85 VAL A CA 1
ATOM 674 C C . VAL A 1 85 ? 1.231 -3.269 0.955 1.00 96.12 85 VAL A C 1
ATOM 676 O O . VAL A 1 85 ? 0.303 -3.181 0.146 1.00 96.12 85 VAL A O 1
ATOM 679 N N . VAL A 1 86 ? 2.473 -3.567 0.596 1.00 93.56 86 VAL A N 1
ATOM 680 C CA . VAL A 1 86 ? 2.869 -3.692 -0.802 1.00 93.56 86 VAL A CA 1
ATOM 681 C C . VAL A 1 86 ? 3.593 -5.003 -1.057 1.00 93.56 86 VAL A C 1
ATOM 683 O O . VAL A 1 86 ? 4.594 -5.318 -0.428 1.00 93.56 86 VAL A O 1
ATOM 686 N N . ASN A 1 87 ? 3.121 -5.756 -2.048 1.00 90.12 87 ASN A N 1
ATOM 687 C CA . ASN A 1 87 ? 3.900 -6.838 -2.636 1.00 90.12 87 ASN A CA 1
ATOM 688 C C . ASN A 1 87 ? 4.516 -6.370 -3.964 1.00 90.12 87 ASN A C 1
ATOM 690 O O . ASN A 1 87 ? 3.796 -5.915 -4.859 1.00 90.12 87 ASN A O 1
ATOM 694 N N . MET A 1 88 ? 5.838 -6.507 -4.089 1.00 91.19 88 MET A N 1
ATOM 695 C CA . MET A 1 88 ? 6.606 -6.108 -5.275 1.00 91.19 88 MET A CA 1
ATOM 696 C C . MET A 1 88 ? 7.135 -7.299 -6.087 1.00 91.19 88 MET A C 1
ATOM 698 O O . MET A 1 88 ? 8.133 -7.166 -6.788 1.00 91.19 88 MET A O 1
ATOM 702 N N . GLU A 1 89 ? 6.485 -8.468 -6.033 1.00 94.62 89 GLU A N 1
ATOM 703 C CA . GLU A 1 89 ? 6.918 -9.642 -6.815 1.00 94.62 89 GLU A CA 1
ATOM 704 C C . GLU A 1 89 ? 6.880 -9.401 -8.328 1.00 94.62 89 GLU A C 1
ATOM 706 O O . GLU A 1 89 ? 7.605 -10.065 -9.064 1.00 94.62 89 GLU A O 1
ATOM 711 N N . TRP A 1 90 ? 6.145 -8.387 -8.797 1.00 94.25 90 TRP A N 1
ATOM 712 C CA . TRP A 1 90 ? 6.218 -7.916 -10.181 1.00 94.25 90 TRP A CA 1
ATOM 713 C C . TRP A 1 90 ? 7.642 -7.569 -10.631 1.00 94.25 90 TRP A C 1
ATOM 715 O O . TRP A 1 90 ? 7.923 -7.644 -11.822 1.00 94.25 90 TRP A O 1
ATOM 725 N N . ALA A 1 91 ? 8.538 -7.199 -9.710 1.00 94.19 91 ALA A N 1
ATOM 726 C CA . ALA A 1 91 ? 9.933 -6.888 -10.013 1.00 94.19 91 ALA A CA 1
ATOM 727 C C . ALA A 1 91 ? 10.768 -8.131 -10.363 1.00 94.19 91 ALA A C 1
ATOM 729 O O . ALA A 1 91 ? 11.865 -8.008 -10.902 1.00 94.19 91 ALA A O 1
ATOM 730 N N . LEU A 1 92 ? 10.262 -9.331 -10.058 1.00 92.69 92 LEU A N 1
ATOM 731 C CA . LEU A 1 92 ? 10.841 -10.592 -10.525 1.00 92.69 92 LEU A CA 1
ATOM 732 C C . LEU A 1 92 ? 10.471 -10.875 -11.988 1.00 92.69 92 LEU A C 1
ATOM 734 O O . LEU A 1 92 ? 11.098 -11.715 -12.633 1.00 92.69 92 LEU A O 1
ATOM 738 N N . GLU A 1 93 ? 9.452 -10.191 -12.510 1.00 88.62 93 GLU A N 1
ATOM 739 C CA . GLU A 1 93 ? 9.112 -10.201 -13.925 1.00 88.62 93 GLU A CA 1
ATOM 740 C C . GLU A 1 93 ? 9.952 -9.132 -14.651 1.00 88.62 93 GLU A C 1
ATOM 742 O O . GLU A 1 93 ? 10.203 -8.055 -14.111 1.00 88.62 93 GLU A O 1
ATOM 747 N N . ASP A 1 94 ? 10.374 -9.400 -15.893 1.00 88.88 94 ASP A N 1
ATOM 748 C CA . ASP A 1 94 ? 11.127 -8.448 -16.733 1.00 88.88 94 ASP A CA 1
ATOM 749 C C . ASP A 1 94 ? 10.206 -7.319 -17.246 1.00 88.88 94 ASP A C 1
ATOM 751 O O . ASP A 1 94 ? 9.867 -7.221 -18.429 1.00 88.88 94 ASP A O 1
ATOM 755 N N . LYS A 1 95 ? 9.680 -6.515 -16.314 1.00 92.88 95 LYS A N 1
ATOM 756 C CA . LYS A 1 95 ? 8.768 -5.406 -16.599 1.00 92.88 95 LYS A CA 1
ATOM 757 C C . LYS A 1 95 ? 9.547 -4.178 -17.060 1.00 92.88 95 LYS A C 1
ATOM 759 O O . LYS A 1 95 ? 10.579 -3.839 -16.474 1.00 92.88 95 LYS A O 1
ATOM 764 N N . PRO A 1 96 ? 9.011 -3.417 -18.030 1.00 95.62 96 PRO A N 1
ATOM 765 C CA . PRO A 1 96 ? 9.569 -2.119 -18.374 1.00 95.62 96 PRO A CA 1
ATOM 766 C C . PRO A 1 96 ? 9.691 -1.223 -17.134 1.00 95.62 96 PRO A C 1
ATOM 768 O O . PRO A 1 96 ? 8.738 -1.093 -16.367 1.00 95.62 96 PRO A O 1
ATOM 771 N N . GLY A 1 97 ? 10.863 -0.614 -16.946 1.00 94.88 97 GLY A N 1
ATOM 772 C CA . GLY A 1 97 ? 11.149 0.286 -15.824 1.00 94.88 97 GLY A CA 1
ATOM 773 C C . GLY A 1 97 ? 11.681 -0.382 -14.551 1.00 94.88 97 GLY A C 1
ATOM 774 O O . GLY A 1 97 ? 12.124 0.329 -13.660 1.00 94.88 97 GLY A O 1
ATOM 775 N N . VAL A 1 98 ? 11.733 -1.718 -14.457 1.00 95.19 98 VAL A N 1
ATOM 776 C CA . VAL A 1 98 ? 12.202 -2.419 -13.238 1.00 95.19 98 VAL A CA 1
ATOM 777 C C . VAL A 1 98 ? 13.619 -2.020 -12.790 1.00 95.19 98 VAL A C 1
ATOM 779 O O . VAL A 1 98 ? 13.931 -2.050 -11.603 1.00 95.19 98 VAL A O 1
ATOM 782 N N . HIS A 1 99 ? 14.467 -1.577 -13.721 1.00 94.56 99 HIS A N 1
ATOM 783 C CA . HIS A 1 99 ? 15.832 -1.117 -13.446 1.00 94.56 99 HIS A CA 1
ATOM 784 C C . HIS A 1 99 ? 15.892 0.119 -12.528 1.00 94.56 99 HIS A C 1
ATOM 786 O O . HIS A 1 99 ? 16.892 0.313 -11.838 1.00 94.56 99 HIS A O 1
ATOM 792 N N . ASP A 1 100 ? 14.814 0.904 -12.458 1.00 95.31 100 ASP A N 1
AT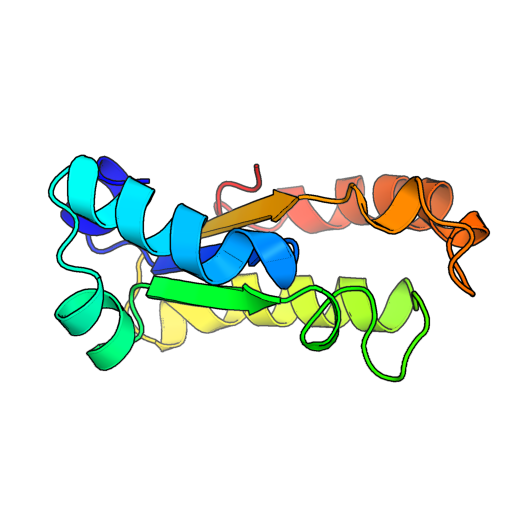OM 793 C CA . ASP A 1 100 ? 14.705 2.089 -11.601 1.00 95.31 100 ASP A CA 1
ATOM 794 C C . ASP A 1 100 ? 14.347 1.738 -10.145 1.00 95.31 100 ASP A C 1
ATOM 796 O O . ASP A 1 100 ? 14.335 2.614 -9.279 1.00 95.31 100 ASP A O 1
ATOM 800 N N . LEU A 1 101 ? 14.052 0.466 -9.841 1.00 94.81 101 LEU A N 1
ATOM 801 C CA . LEU A 1 101 ? 13.553 0.045 -8.529 1.00 94.81 101 LEU A CA 1
ATOM 802 C C . LEU A 1 101 ? 14.526 0.377 -7.387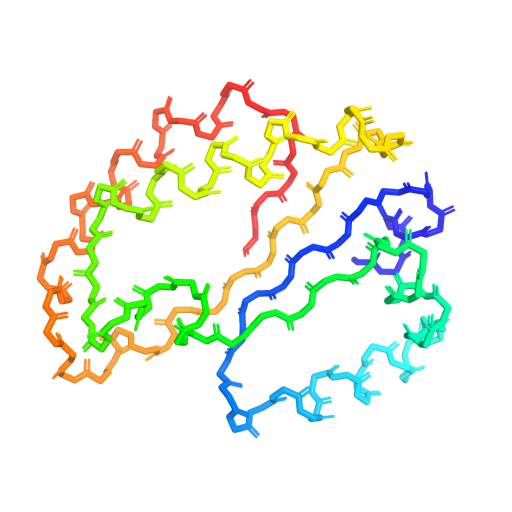 1.00 94.81 101 LEU A C 1
ATOM 804 O O . LEU A 1 101 ? 14.100 0.823 -6.328 1.00 94.81 101 LEU A O 1
ATOM 808 N N . ILE A 1 102 ? 15.835 0.221 -7.598 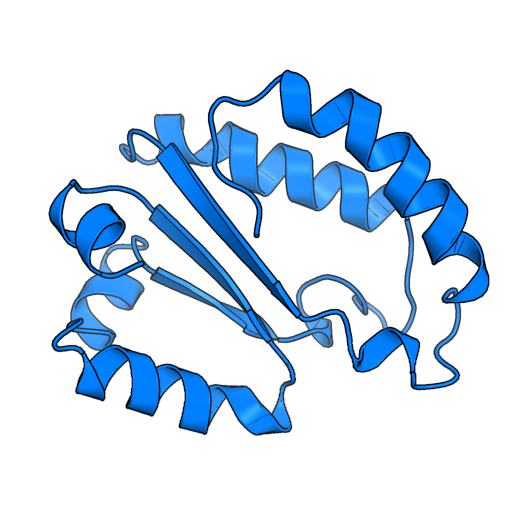1.00 95.06 102 ILE A N 1
ATOM 809 C CA . ILE A 1 102 ? 16.841 0.522 -6.563 1.00 95.06 102 ILE A CA 1
ATOM 810 C C . ILE A 1 102 ? 16.898 2.022 -6.253 1.00 95.06 102 ILE A C 1
ATOM 812 O O . ILE A 1 102 ? 17.018 2.419 -5.089 1.00 95.06 102 ILE A O 1
ATOM 816 N N . GLU A 1 103 ? 16.799 2.868 -7.279 1.00 97.19 103 GLU A N 1
ATOM 817 C CA . GLU A 1 103 ? 16.738 4.316 -7.087 1.00 97.19 103 GLU A CA 1
ATOM 818 C C . GLU A 1 103 ? 15.443 4.703 -6.368 1.00 97.19 103 GLU A C 1
ATOM 820 O O . GLU A 1 103 ? 15.475 5.463 -5.398 1.00 97.19 103 GLU A O 1
ATOM 825 N N . TYR A 1 104 ? 14.319 4.126 -6.793 1.00 96.44 104 TYR A N 1
ATOM 826 C CA . TYR A 1 104 ? 13.020 4.308 -6.158 1.00 96.44 104 TYR A CA 1
ATOM 827 C C . TYR A 1 104 ? 13.053 3.974 -4.659 1.00 96.44 104 TYR A C 1
ATOM 829 O O . TYR A 1 104 ? 12.689 4.829 -3.853 1.00 96.44 104 TYR A O 1
ATOM 837 N N . GLU A 1 105 ? 13.549 2.794 -4.274 1.00 95.19 105 GLU A N 1
ATOM 838 C CA . GLU A 1 105 ? 13.664 2.371 -2.867 1.00 95.19 105 GLU A CA 1
ATOM 839 C C . GLU A 1 105 ? 14.554 3.328 -2.065 1.00 95.19 105 GLU A C 1
ATOM 841 O O . GLU A 1 105 ? 14.246 3.719 -0.936 1.00 95.19 105 GLU A O 1
ATOM 846 N N . THR A 1 106 ? 15.644 3.793 -2.680 1.00 96.50 106 THR A N 1
ATOM 847 C CA . THR A 1 106 ? 16.538 4.776 -2.060 1.00 96.50 106 THR A CA 1
ATOM 848 C C . THR A 1 106 ? 15.817 6.098 -1.804 1.00 96.50 106 THR A C 1
ATOM 850 O O . THR A 1 106 ? 15.953 6.678 -0.728 1.00 96.50 106 THR A O 1
ATOM 853 N N . ARG A 1 107 ? 15.025 6.582 -2.766 1.00 96.88 107 ARG A N 1
ATOM 854 C CA . ARG A 1 107 ? 14.237 7.817 -2.635 1.00 96.88 107 ARG A CA 1
ATOM 855 C C . ARG A 1 107 ? 13.109 7.663 -1.617 1.00 96.88 107 ARG A C 1
ATOM 857 O O . ARG A 1 107 ? 12.843 8.602 -0.864 1.00 96.88 107 ARG A O 1
ATOM 864 N N . LEU A 1 108 ? 12.493 6.485 -1.555 1.00 94.69 108 LEU A N 1
ATOM 865 C CA . LEU A 1 108 ? 11.415 6.169 -0.625 1.00 94.69 108 LEU A CA 1
ATOM 866 C C . LEU A 1 108 ? 11.868 6.313 0.838 1.00 94.69 108 LEU A C 1
ATOM 868 O O . LEU A 1 108 ? 11.132 6.879 1.648 1.00 94.69 108 LEU A O 1
ATOM 872 N N . ASN A 1 109 ? 13.122 5.961 1.149 1.00 94.44 109 ASN A N 1
ATOM 873 C CA . ASN A 1 109 ? 13.724 6.157 2.478 1.00 94.44 109 ASN A CA 1
ATOM 874 C C . ASN A 1 109 ? 13.731 7.617 2.965 1.00 94.44 109 ASN A C 1
ATOM 876 O O . ASN A 1 109 ? 13.760 7.856 4.170 1.00 94.44 109 ASN A O 1
ATOM 880 N N . TYR A 1 110 ? 13.693 8.603 2.064 1.00 95.06 110 TYR A N 1
ATOM 881 C CA . TYR A 1 110 ? 13.621 10.025 2.426 1.00 95.06 110 TYR A CA 1
ATOM 882 C C . TYR A 1 110 ? 12.184 10.559 2.502 1.00 95.06 110 TYR A C 1
ATOM 884 O O . TYR A 1 110 ? 11.954 11.652 3.025 1.00 95.06 110 TYR A O 1
ATOM 892 N N . ILE A 1 111 ? 11.215 9.818 1.962 1.00 93.31 111 ILE A N 1
ATOM 893 C CA . ILE A 1 111 ? 9.804 10.209 1.921 1.00 93.31 111 ILE A CA 1
ATOM 894 C C . ILE A 1 111 ? 9.054 9.625 3.114 1.00 93.31 111 ILE A C 1
ATOM 896 O O . ILE A 1 111 ? 8.381 10.377 3.815 1.00 93.31 111 ILE A O 1
ATOM 900 N N . LEU A 1 112 ? 9.208 8.326 3.389 1.00 93.56 112 LEU A N 1
ATOM 901 C CA . LEU A 1 112 ? 8.461 7.642 4.449 1.00 93.56 112 LEU A CA 1
ATOM 902 C C . LEU A 1 112 ? 8.611 8.275 5.844 1.00 93.56 112 LEU A C 1
ATOM 904 O O . LEU A 1 112 ? 7.591 8.407 6.512 1.00 93.56 112 LEU A O 1
ATOM 908 N N . PRO A 1 113 ? 9.791 8.766 6.284 1.00 95.06 113 PRO A N 1
ATOM 909 C CA . PRO A 1 113 ? 9.927 9.398 7.601 1.00 95.06 113 PRO A CA 1
ATOM 910 C C . PRO A 1 113 ? 9.098 10.675 7.805 1.00 95.06 113 PRO A C 1
ATOM 912 O O . PRO A 1 113 ? 9.015 11.173 8.925 1.00 95.06 113 PRO A O 1
ATOM 915 N N . LYS A 1 114 ? 8.508 11.238 6.742 1.00 93.06 114 LYS A N 1
ATOM 916 C CA . LYS A 1 114 ? 7.589 12.382 6.834 1.00 93.06 114 LYS A CA 1
ATOM 917 C C . LYS A 1 114 ? 6.190 11.979 7.321 1.00 93.06 114 LYS A C 1
ATOM 919 O O . LYS A 1 114 ? 5.392 12.859 7.637 1.00 93.06 114 LYS A O 1
ATOM 924 N N . TYR A 1 115 ? 5.895 10.681 7.355 1.00 93.19 115 TYR A N 1
ATOM 925 C CA . TYR A 1 115 ? 4.593 10.113 7.672 1.00 93.19 115 TYR A CA 1
ATOM 926 C C . TYR A 1 115 ? 4.701 9.187 8.890 1.00 93.19 115 TYR A C 1
ATOM 928 O O . TYR A 1 115 ? 5.683 8.471 9.062 1.00 93.19 115 TYR A O 1
ATOM 936 N N . GLU A 1 116 ? 3.675 9.189 9.740 1.00 93.00 116 GLU A N 1
ATOM 937 C CA . GLU A 1 116 ? 3.553 8.244 10.870 1.00 93.00 116 GLU A CA 1
ATOM 938 C C . GLU A 1 116 ? 2.943 6.900 10.427 1.00 93.00 116 GLU A C 1
ATOM 940 O O . GLU A 1 116 ? 2.784 5.969 11.219 1.00 93.00 116 GLU A O 1
ATOM 945 N N . ASP A 1 117 ? 2.570 6.824 9.151 1.00 94.94 117 ASP A N 1
ATOM 946 C CA . ASP A 1 117 ? 1.871 5.725 8.515 1.00 94.94 117 ASP A CA 1
ATOM 947 C C . ASP A 1 117 ? 2.765 4.479 8.382 1.00 94.94 117 ASP A C 1
ATOM 949 O O . ASP A 1 117 ? 3.853 4.548 7.801 1.00 94.94 117 ASP A O 1
ATOM 953 N N . PRO A 1 118 ? 2.329 3.309 8.883 1.00 93.69 118 PRO A N 1
ATOM 954 C CA . PRO A 1 118 ? 3.072 2.070 8.701 1.00 93.69 118 PRO A CA 1
ATOM 955 C C . PRO A 1 118 ? 3.081 1.633 7.232 1.00 93.69 118 PRO A C 1
ATOM 957 O O . PRO A 1 118 ? 2.021 1.366 6.659 1.00 93.69 118 PRO A O 1
ATOM 960 N N . VAL A 1 119 ? 4.275 1.480 6.662 1.00 93.00 119 VAL A N 1
ATOM 961 C CA . VAL A 1 119 ? 4.494 0.893 5.332 1.00 93.00 119 VAL A CA 1
ATOM 962 C C . VAL A 1 119 ? 5.185 -0.459 5.491 1.00 93.00 119 VAL A C 1
ATOM 964 O O . VAL A 1 119 ? 6.168 -0.561 6.227 1.00 93.00 119 VAL A O 1
ATOM 967 N N . ILE A 1 120 ? 4.612 -1.496 4.874 1.00 89.00 120 ILE A N 1
ATOM 968 C CA . ILE A 1 120 ? 4.971 -2.913 5.042 1.00 89.00 120 ILE A CA 1
ATOM 969 C C . ILE A 1 120 ? 5.166 -3.565 3.678 1.00 89.00 120 ILE A C 1
ATOM 971 O O . ILE A 1 120 ? 4.261 -3.409 2.823 1.00 89.00 120 ILE A O 1
#